Protein AF-A0A4Q2UQR3-F1 (afdb_monomer)

Organism: NCBI:txid2502893

Solvent-accessible surface area (backbone atoms only — not comparable to full-atom values): 7320 Å² total; per-residue (Å²): 112,70,65,58,53,52,55,49,50,50,50,51,54,50,52,51,50,53,49,52,52,50,34,58,60,77,43,43,48,45,42,71,42,76,84,7,42,43,41,50,35,50,50,100,70,78,98,62,95,67,58,76,66,59,92,67,98,63,54,74,51,54,47,43,50,42,23,48,63,59,36,37,89,82,51,85,37,60,71,59,54,52,50,54,49,52,50,51,49,47,74,75,65,62,72,97,65,94,68,83,85,78,76,79,80,65,78,83,78,70,76,87,43,70,56,75,66,56,132

Mean predicted aligned error: 11.02 Å

Secondary structure (DSSP, 8-state):
-HHHHHHHHHHHHHHHHHHHHHHHHHSEEEEE-TTSEEEEEE-S--SS---SS---S--HHHHHHHHHHHHTTTS--HHHHHHHHHHHHHHHH--S-------PPPP--S--EE-SPP-

Sequence (119 aa):
MLEHYRFGLARLLLGLYLAVLTNGVVFRHAHRLADGTIICHAHPYKSSPGTQFPTHAHSRDELIWLDAFANALYTDAAPVAWLALLLTVFFLTGPSVPRPIARPESVHVAFRHRGPPCV

pLDDT: mean 74.81, std 11.01, range [49.88, 95.19]

Structure (mmCIF, N/CA/C/O backbone):
data_AF-A0A4Q2UQR3-F1
#
_entry.id   AF-A0A4Q2UQR3-F1
#
loop_
_atom_site.group_PDB
_atom_site.id
_atom_site.type_symbol
_atom_site.label_atom_id
_atom_site.label_alt_id
_atom_site.label_comp_id
_atom_site.label_asym_id
_atom_site.label_entity_id
_atom_site.label_seq_id
_atom_site.pdbx_PDB_ins_code
_atom_site.Cartn_x
_atom_site.Cartn_y
_atom_site.Cartn_z
_atom_site.occupancy
_atom_site.B_iso_or_equiv
_atom_site.auth_seq_id
_atom_site.auth_comp_id
_atom_site.auth_asym_id
_atom_site.auth_atom_id
_atom_site.pdbx_PDB_model_num
ATOM 1 N N . MET A 1 1 ? 26.467 2.405 -23.640 1.00 68.31 1 MET A N 1
ATOM 2 C CA . MET A 1 1 ? 26.539 2.878 -22.237 1.00 68.31 1 MET A CA 1
ATOM 3 C C . MET A 1 1 ? 25.154 3.225 -21.677 1.00 68.31 1 MET A C 1
ATOM 5 O O . MET A 1 1 ? 24.739 2.593 -20.718 1.00 68.31 1 MET A O 1
ATOM 9 N N . LEU A 1 2 ? 24.394 4.136 -22.304 1.00 78.06 2 LEU A N 1
ATOM 10 C CA . LEU A 1 2 ? 23.052 4.542 -21.845 1.00 78.06 2 LEU A CA 1
ATOM 11 C C . LEU A 1 2 ? 22.046 3.380 -21.706 1.00 78.06 2 LEU A C 1
ATOM 13 O O . LEU A 1 2 ? 21.321 3.310 -20.720 1.00 78.06 2 LEU A O 1
ATOM 17 N N . GLU A 1 3 ? 22.026 2.430 -22.644 1.00 79.38 3 GLU A N 1
ATOM 18 C CA . GLU A 1 3 ? 21.131 1.265 -22.549 1.00 79.38 3 GLU A CA 1
ATOM 19 C C . GLU A 1 3 ? 21.424 0.367 -21.347 1.00 79.38 3 GLU A C 1
ATOM 21 O O . GLU A 1 3 ? 20.501 -0.138 -20.716 1.00 79.38 3 GLU A O 1
ATOM 26 N N . HIS A 1 4 ? 22.695 0.200 -20.977 1.00 84.12 4 HIS A N 1
ATOM 27 C CA . HIS A 1 4 ? 23.067 -0.626 -19.828 1.00 84.12 4 HIS A CA 1
ATOM 28 C C . HIS A 1 4 ? 22.571 -0.001 -18.520 1.00 84.12 4 HIS A C 1
ATOM 30 O O . HIS A 1 4 ? 22.065 -0.718 -17.660 1.00 84.12 4 HIS A O 1
ATOM 36 N N . TYR A 1 5 ? 22.619 1.332 -18.404 1.00 89.62 5 TYR A N 1
ATOM 37 C CA . TYR A 1 5 ? 22.018 2.051 -17.279 1.00 89.62 5 TYR A CA 1
ATOM 38 C C . TYR A 1 5 ? 20.495 1.915 -17.252 1.00 89.62 5 TYR A C 1
ATOM 40 O O . TYR A 1 5 ? 19.928 1.675 -16.190 1.00 89.62 5 TYR A O 1
ATOM 48 N N . ARG A 1 6 ? 19.829 2.000 -18.411 1.00 89.44 6 ARG A N 1
ATOM 49 C CA . ARG A 1 6 ? 18.371 1.819 -18.509 1.00 89.44 6 ARG A CA 1
ATOM 50 C C . ARG A 1 6 ? 17.946 0.421 -18.068 1.00 89.44 6 ARG A C 1
ATOM 52 O O . ARG A 1 6 ? 17.041 0.296 -17.250 1.00 89.44 6 ARG A O 1
ATOM 59 N N . PHE A 1 7 ? 18.616 -0.623 -18.556 1.00 94.25 7 PHE A N 1
ATOM 60 C CA . PHE A 1 7 ? 18.327 -1.999 -18.147 1.00 94.25 7 PHE A CA 1
ATOM 61 C C . PHE A 1 7 ? 18.706 -2.270 -16.688 1.00 94.25 7 PHE A C 1
ATOM 63 O O . PHE A 1 7 ? 17.993 -3.000 -16.004 1.00 94.25 7 PHE A O 1
ATOM 70 N N . GLY A 1 8 ? 19.792 -1.674 -16.191 1.00 93.94 8 GLY A N 1
ATOM 71 C CA . GLY A 1 8 ? 20.166 -1.742 -14.778 1.00 93.94 8 GLY A CA 1
ATOM 72 C C . GLY A 1 8 ? 19.092 -1.137 -13.875 1.00 93.94 8 GLY A C 1
ATOM 73 O O . GLY A 1 8 ? 18.619 -1.801 -12.955 1.00 93.94 8 GLY A O 1
ATOM 74 N N . LEU A 1 9 ? 18.641 0.079 -14.196 1.00 91.94 9 LEU A N 1
ATOM 75 C CA . LEU A 1 9 ? 17.566 0.756 -13.475 1.00 91.94 9 LEU A CA 1
ATOM 76 C C . LEU A 1 9 ? 16.257 -0.036 -13.545 1.00 91.94 9 LEU A C 1
ATOM 78 O O . LEU A 1 9 ? 15.614 -0.234 -12.521 1.00 91.94 9 LEU A O 1
ATOM 82 N N . ALA A 1 10 ? 15.888 -0.543 -14.724 1.00 92.31 10 ALA A N 1
ATOM 83 C CA . ALA A 1 10 ? 14.680 -1.346 -14.891 1.00 92.31 10 ALA A CA 1
ATOM 84 C C . ALA A 1 10 ? 14.699 -2.608 -14.014 1.00 92.31 10 ALA A C 1
ATOM 86 O O . ALA A 1 10 ? 13.708 -2.913 -13.358 1.00 92.31 10 ALA A O 1
ATOM 87 N N . ARG A 1 11 ? 15.833 -3.318 -13.947 1.00 95.19 11 ARG A N 1
ATOM 88 C CA . ARG A 1 11 ? 15.992 -4.500 -13.081 1.00 95.19 11 ARG A CA 1
ATOM 89 C C . ARG A 1 11 ? 15.930 -4.142 -11.601 1.00 95.19 11 ARG A C 1
ATOM 91 O O . ARG A 1 11 ? 15.297 -4.867 -10.842 1.00 95.19 11 ARG A O 1
ATOM 98 N N . LEU A 1 12 ? 16.554 -3.034 -11.200 1.00 94.56 12 LEU A N 1
ATOM 99 C CA . LEU A 1 12 ? 16.499 -2.546 -9.822 1.00 94.56 12 LEU A CA 1
ATOM 100 C C . LEU A 1 12 ? 15.062 -2.212 -9.419 1.00 94.56 12 LEU A C 1
ATOM 102 O O . LEU A 1 12 ? 14.597 -2.678 -8.383 1.00 94.56 12 LEU A O 1
ATOM 106 N N . LEU A 1 13 ? 14.346 -1.452 -10.251 1.00 91.19 13 LEU A N 1
ATOM 107 C CA . LEU A 1 13 ? 12.953 -1.083 -10.001 1.00 91.19 13 LEU A CA 1
ATOM 108 C C . LEU A 1 13 ? 12.038 -2.309 -9.982 1.00 91.19 13 LEU A C 1
ATOM 110 O O . LEU A 1 13 ? 11.169 -2.398 -9.121 1.00 91.19 13 LEU A O 1
ATOM 114 N N . LEU A 1 14 ? 12.265 -3.279 -10.872 1.00 91.50 14 LEU A N 1
ATOM 115 C CA . LEU A 1 14 ? 11.538 -4.546 -10.861 1.00 91.50 14 LEU A CA 1
ATOM 116 C C . LEU A 1 14 ? 11.797 -5.331 -9.568 1.00 91.50 14 LEU A C 1
ATOM 118 O O . LEU A 1 14 ? 10.852 -5.799 -8.941 1.00 91.50 14 LEU A O 1
ATOM 122 N N . GLY A 1 15 ? 13.057 -5.449 -9.144 1.00 93.06 15 GLY A N 1
ATOM 123 C CA . GLY A 1 15 ? 13.415 -6.113 -7.890 1.00 93.06 15 GLY A CA 1
ATOM 124 C C . GLY A 1 15 ? 12.778 -5.437 -6.675 1.00 93.06 15 GLY A C 1
ATOM 125 O O . GLY A 1 15 ? 12.189 -6.113 -5.834 1.00 93.06 15 GLY A O 1
ATOM 126 N N . LEU A 1 16 ? 12.819 -4.102 -6.623 1.00 88.62 16 LEU A N 1
ATOM 127 C CA . LEU A 1 16 ? 12.163 -3.313 -5.582 1.00 88.62 16 LEU A CA 1
ATOM 128 C C . LEU A 1 16 ? 10.645 -3.534 -5.581 1.00 88.62 16 LEU A C 1
ATOM 130 O O . LEU A 1 16 ? 10.061 -3.761 -4.526 1.00 88.62 16 LEU A O 1
ATOM 134 N N . TYR A 1 17 ? 10.012 -3.519 -6.755 1.00 85.50 17 TYR A N 1
ATOM 135 C CA . TYR A 1 17 ? 8.578 -3.754 -6.894 1.00 85.50 17 TYR A CA 1
ATOM 136 C C . TYR A 1 17 ? 8.173 -5.141 -6.380 1.00 85.50 17 TYR A C 1
ATOM 138 O O . TYR A 1 17 ? 7.253 -5.259 -5.573 1.00 85.50 17 TYR A O 1
ATOM 146 N N . LEU A 1 18 ? 8.903 -6.188 -6.775 1.00 89.56 18 LEU A N 1
ATOM 147 C CA . LEU A 1 18 ? 8.660 -7.554 -6.306 1.00 89.56 18 LEU A CA 1
ATOM 148 C C . LEU A 1 18 ? 8.877 -7.696 -4.794 1.00 89.56 18 LEU A C 1
ATOM 150 O O . LEU A 1 18 ? 8.102 -8.385 -4.130 1.00 89.56 18 LEU A O 1
ATOM 154 N N . ALA A 1 19 ? 9.886 -7.028 -4.230 1.00 87.19 19 ALA A N 1
ATOM 155 C CA . ALA A 1 19 ? 10.121 -7.018 -2.788 1.00 87.19 19 ALA A CA 1
ATOM 156 C C . ALA A 1 19 ? 8.964 -6.346 -2.027 1.00 87.19 19 ALA A C 1
ATOM 158 O O . ALA A 1 19 ? 8.472 -6.901 -1.044 1.00 87.19 19 ALA A O 1
ATOM 159 N N . VAL A 1 20 ? 8.479 -5.198 -2.511 1.00 84.19 20 VAL A N 1
ATOM 160 C CA . VAL A 1 20 ? 7.326 -4.489 -1.928 1.00 84.19 20 VAL A CA 1
ATOM 161 C C . VAL A 1 20 ? 6.054 -5.335 -2.016 1.00 84.19 20 VAL A C 1
ATOM 163 O O . VAL A 1 20 ? 5.331 -5.445 -1.025 1.00 84.19 20 VAL A O 1
ATOM 166 N N . LEU A 1 21 ? 5.803 -5.988 -3.156 1.00 85.31 21 LEU A N 1
ATOM 167 C CA . LEU A 1 21 ? 4.673 -6.907 -3.313 1.00 85.31 21 LEU A CA 1
ATOM 168 C C . LEU A 1 21 ? 4.759 -8.086 -2.344 1.00 85.31 21 LEU A C 1
ATOM 170 O O . LEU A 1 21 ? 3.793 -8.381 -1.646 1.00 85.31 21 LEU A O 1
ATOM 174 N N . THR A 1 22 ? 5.924 -8.733 -2.267 1.00 87.25 22 THR A N 1
ATOM 175 C CA . THR A 1 22 ? 6.149 -9.874 -1.372 1.00 87.25 22 THR A CA 1
ATOM 176 C C . THR A 1 22 ? 5.923 -9.464 0.079 1.00 87.25 22 THR A C 1
ATOM 178 O O . THR A 1 22 ? 5.230 -10.161 0.816 1.00 87.25 22 THR A O 1
ATOM 181 N N . ASN A 1 23 ? 6.423 -8.293 0.479 1.00 84.81 23 ASN A N 1
ATOM 182 C CA . ASN A 1 23 ? 6.183 -7.726 1.800 1.00 84.81 23 ASN A CA 1
ATOM 183 C C . ASN A 1 23 ? 4.686 -7.512 2.080 1.00 84.81 23 ASN A C 1
ATOM 185 O O . ASN A 1 23 ? 4.185 -7.911 3.131 1.00 84.81 23 ASN A O 1
ATOM 189 N N . GLY A 1 24 ? 3.963 -6.945 1.109 1.00 81.56 24 GLY A N 1
ATOM 190 C CA . GLY A 1 24 ? 2.519 -6.716 1.175 1.00 81.56 24 GLY A CA 1
ATOM 191 C C . GLY A 1 24 ? 1.663 -7.987 1.207 1.00 81.56 24 GLY A C 1
ATOM 192 O O . GLY A 1 24 ? 0.468 -7.891 1.469 1.00 81.56 24 GLY A O 1
ATOM 193 N N . VAL A 1 25 ? 2.243 -9.1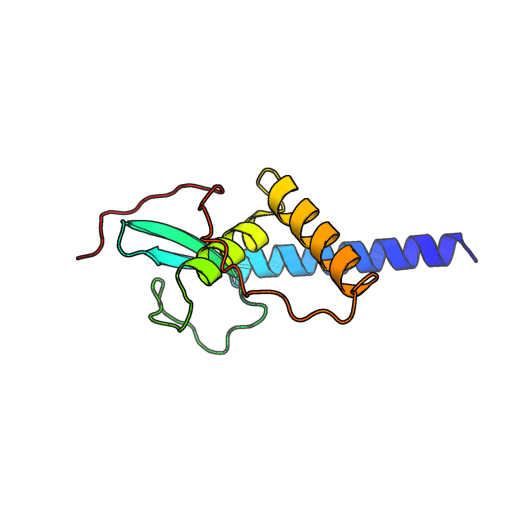65 0.967 1.00 84.38 25 VAL A N 1
ATOM 194 C CA . VAL A 1 25 ? 1.560 -10.461 1.097 1.00 84.38 25 VAL A CA 1
ATOM 195 C C . VAL A 1 25 ? 2.011 -11.188 2.362 1.00 84.38 25 VAL A C 1
ATOM 197 O O . VAL A 1 25 ? 1.178 -11.596 3.163 1.00 84.38 25 VAL A O 1
ATOM 200 N N . VAL A 1 26 ? 3.322 -11.333 2.563 1.00 85.12 26 VAL A N 1
ATOM 201 C CA . VAL A 1 26 ? 3.902 -12.188 3.611 1.00 85.12 26 VAL A CA 1
ATOM 202 C C . VAL A 1 26 ? 3.826 -11.546 4.996 1.00 85.12 26 VAL A C 1
ATOM 204 O O . VAL A 1 26 ? 3.584 -12.238 5.981 1.00 85.12 26 VAL A O 1
ATOM 207 N N . PHE A 1 27 ? 4.015 -10.228 5.089 1.00 82.62 27 PHE A N 1
ATOM 208 C CA . PHE A 1 27 ? 4.079 -9.510 6.370 1.00 82.62 27 PHE A CA 1
ATOM 209 C C . PHE A 1 27 ? 2.850 -8.635 6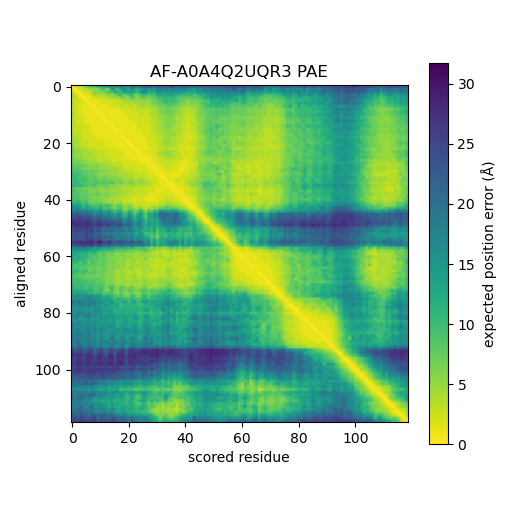.633 1.00 82.62 27 PHE A C 1
ATOM 211 O O . PHE A 1 27 ? 2.828 -7.838 7.580 1.00 82.62 27 PHE A O 1
ATOM 218 N N . ARG A 1 28 ? 1.815 -8.778 5.801 1.00 83.88 28 ARG A N 1
ATOM 219 C CA . ARG A 1 28 ? 0.566 -8.038 5.941 1.00 83.88 28 ARG A CA 1
ATOM 220 C C . ARG A 1 28 ? -0.261 -8.577 7.099 1.00 83.88 28 ARG A C 1
ATOM 222 O O . ARG A 1 28 ? -0.410 -9.780 7.278 1.00 83.88 28 ARG A O 1
ATOM 229 N N . HIS A 1 29 ? -0.807 -7.666 7.885 1.00 85.12 29 HIS A N 1
ATOM 230 C CA . HIS A 1 29 ? -1.701 -7.962 8.995 1.00 85.12 29 HIS A CA 1
ATOM 231 C C . HIS A 1 29 ? -2.714 -6.827 9.152 1.00 85.12 29 HIS A C 1
ATOM 233 O O . HIS A 1 29 ? -2.648 -5.828 8.433 1.00 85.12 29 HIS A O 1
ATOM 239 N N . ALA A 1 30 ? -3.673 -7.014 10.057 1.00 84.31 30 ALA A N 1
ATOM 240 C CA . ALA A 1 30 ? -4.771 -6.088 10.269 1.00 84.31 30 ALA A CA 1
ATOM 241 C C . ALA A 1 30 ? -4.768 -5.513 11.691 1.00 84.31 30 ALA A C 1
ATOM 243 O O . ALA A 1 30 ? -4.354 -6.164 12.646 1.00 84.31 30 ALA A O 1
ATOM 244 N N . HIS A 1 31 ? -5.295 -4.304 11.824 1.00 81.69 31 HIS A N 1
ATOM 245 C CA . HIS A 1 31 ? -5.690 -3.680 13.075 1.00 81.69 31 HIS A CA 1
ATOM 246 C C . HIS A 1 31 ? -7.173 -3.340 13.007 1.00 81.69 31 HIS A C 1
ATOM 248 O O . HIS A 1 31 ? -7.696 -2.977 11.954 1.00 81.69 31 HIS A O 1
ATOM 254 N N . ARG A 1 32 ? -7.856 -3.442 14.146 1.00 82.25 32 ARG A N 1
ATOM 255 C CA . ARG A 1 32 ? -9.240 -2.995 14.300 1.00 82.25 32 ARG A CA 1
ATOM 256 C C . ARG A 1 32 ? -9.258 -1.793 15.231 1.00 82.25 32 ARG A C 1
ATOM 258 O O . ARG A 1 32 ? -8.803 -1.893 16.366 1.00 82.25 32 ARG A O 1
ATOM 265 N N . LEU A 1 33 ? -9.744 -0.665 14.725 1.00 79.50 33 LEU A N 1
ATOM 266 C CA . LEU A 1 33 ? -9.899 0.568 15.490 1.00 79.50 33 LEU A CA 1
ATOM 267 C C . LEU A 1 33 ? -11.124 0.506 16.414 1.00 79.50 33 LEU A C 1
ATOM 269 O O . LEU A 1 33 ? -12.018 -0.317 16.213 1.00 79.50 33 LEU A O 1
ATOM 273 N N . ALA A 1 34 ? -11.189 1.446 17.368 1.00 81.12 34 ALA A N 1
ATOM 274 C CA . ALA A 1 34 ? -12.299 1.621 18.316 1.00 81.12 34 ALA A CA 1
ATOM 275 C C . ALA A 1 34 ? -13.685 1.665 17.640 1.00 81.12 34 ALA A C 1
ATOM 277 O O . ALA A 1 34 ? -14.671 1.140 18.146 1.00 81.12 34 ALA A O 1
ATOM 278 N N . ASP A 1 35 ? -13.752 2.266 16.452 1.00 82.44 35 ASP A N 1
ATOM 279 C CA . ASP A 1 35 ? -14.978 2.424 15.667 1.00 82.44 35 ASP A CA 1
ATOM 280 C C . ASP A 1 35 ? -15.312 1.206 14.778 1.00 82.44 35 ASP A C 1
ATOM 282 O O . ASP A 1 35 ? -16.249 1.266 13.978 1.00 82.44 35 ASP A O 1
ATOM 286 N N . GLY A 1 36 ? -14.558 0.107 14.898 1.00 80.44 36 GLY A N 1
ATOM 287 C CA . GLY A 1 36 ? -14.715 -1.114 14.104 1.00 80.44 36 GLY A CA 1
ATOM 288 C C . GLY A 1 36 ? -14.063 -1.069 12.718 1.00 80.44 36 GLY A C 1
ATOM 289 O O . GLY A 1 36 ? -14.131 -2.063 11.992 1.00 80.44 36 GLY A O 1
ATOM 290 N N . THR A 1 37 ? -13.427 0.044 12.338 1.00 83.12 37 THR A N 1
ATOM 291 C CA . THR A 1 37 ? -12.677 0.154 11.075 1.00 83.12 37 THR A CA 1
ATOM 292 C C . THR A 1 37 ? -11.503 -0.819 11.076 1.00 83.12 37 THR A C 1
ATOM 294 O O . THR A 1 37 ? -10.749 -0.885 12.049 1.00 83.12 37 THR A O 1
ATOM 297 N N . ILE A 1 38 ? -11.354 -1.578 9.991 1.00 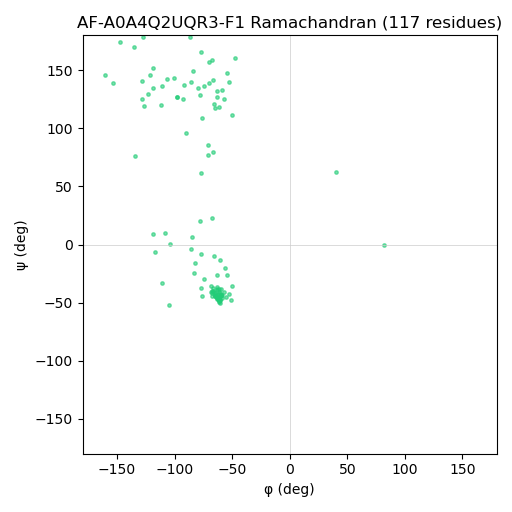84.56 38 ILE A N 1
ATOM 298 C CA . ILE A 1 38 ? -10.236 -2.497 9.783 1.00 84.56 38 ILE A CA 1
ATOM 299 C C . ILE A 1 38 ? -9.204 -1.803 8.900 1.00 84.56 38 ILE A C 1
ATOM 301 O O . ILE A 1 38 ? -9.531 -1.322 7.822 1.00 84.56 38 ILE A O 1
ATOM 305 N N . ILE A 1 39 ? -7.964 -1.780 9.368 1.00 84.31 39 ILE A N 1
ATOM 306 C CA . ILE A 1 39 ? -6.808 -1.187 8.697 1.00 84.31 39 ILE A CA 1
ATOM 307 C C . ILE A 1 39 ? -5.802 -2.302 8.454 1.00 84.31 39 ILE A C 1
ATOM 309 O O . ILE A 1 39 ? -5.552 -3.086 9.366 1.00 84.31 39 ILE A O 1
ATOM 313 N N . CYS A 1 40 ? -5.214 -2.383 7.261 1.00 84.69 40 CYS A N 1
ATOM 314 C CA . CYS A 1 40 ? -4.284 -3.453 6.923 1.00 84.69 40 CYS A CA 1
ATOM 315 C C . CYS A 1 40 ? -2.953 -2.902 6.413 1.00 84.69 40 CYS A C 1
ATOM 317 O O . CYS A 1 40 ? -2.895 -2.314 5.335 1.00 84.69 40 CYS A O 1
ATOM 319 N N . HIS A 1 41 ? -1.858 -3.207 7.105 1.00 85.31 41 HIS A N 1
ATOM 320 C CA . HIS A 1 41 ? -0.514 -2.788 6.704 1.00 85.31 41 HIS A CA 1
ATOM 321 C C . HIS A 1 41 ? 0.512 -3.920 6.818 1.00 85.31 41 HIS A C 1
ATOM 323 O O . HIS A 1 41 ? 0.228 -4.996 7.347 1.00 85.31 41 HIS A O 1
ATOM 329 N N . ALA A 1 42 ? 1.712 -3.696 6.279 1.00 84.19 42 ALA A N 1
ATOM 330 C CA . ALA A 1 42 ? 2.820 -4.650 6.305 1.00 84.19 42 ALA A CA 1
ATOM 331 C C . ALA A 1 42 ? 4.103 -3.994 6.831 1.00 84.19 42 ALA A C 1
ATOM 333 O O . ALA A 1 42 ? 4.401 -2.852 6.482 1.00 84.19 42 ALA A O 1
ATOM 334 N N . HIS A 1 43 ? 4.880 -4.724 7.635 1.00 79.12 43 HIS A N 1
ATOM 335 C CA . HIS A 1 43 ? 6.197 -4.280 8.107 1.00 79.12 43 HIS A CA 1
ATOM 336 C C . HIS A 1 43 ? 7.317 -4.940 7.292 1.00 79.12 43 HIS A C 1
ATOM 338 O O . HIS A 1 43 ? 7.199 -6.132 7.032 1.00 79.12 43 HIS A O 1
ATOM 344 N N . PRO A 1 44 ? 8.433 -4.238 7.001 1.00 71.31 44 PRO A N 1
ATOM 345 C CA . PRO A 1 44 ? 9.574 -4.790 6.254 1.00 71.31 44 PRO A CA 1
ATOM 346 C C . PRO A 1 44 ? 10.198 -6.065 6.850 1.00 71.31 44 PRO A C 1
ATOM 348 O O . PRO A 1 44 ? 10.922 -6.778 6.161 1.00 71.31 44 PRO A O 1
ATOM 351 N N . TYR A 1 45 ? 9.967 -6.328 8.140 1.00 68.19 45 TYR A N 1
ATOM 352 C CA . TYR A 1 45 ? 10.453 -7.491 8.877 1.00 68.19 45 TYR A CA 1
ATOM 353 C C . TYR A 1 45 ? 9.609 -7.681 10.148 1.00 68.19 45 TYR A C 1
ATOM 355 O O . TYR A 1 45 ? 9.202 -6.693 10.763 1.00 68.19 45 TYR A O 1
ATOM 363 N N . LYS A 1 46 ? 9.370 -8.925 10.587 1.00 62.78 46 LYS A N 1
ATOM 364 C CA . LYS A 1 46 ? 8.744 -9.213 11.891 1.00 62.78 46 LYS A CA 1
ATOM 365 C C . LYS A 1 46 ? 9.599 -10.218 12.668 1.00 62.78 46 LYS A C 1
ATOM 367 O O . LYS A 1 46 ? 9.879 -11.301 12.171 1.00 62.78 46 LYS A O 1
ATOM 372 N N . SER A 1 47 ? 9.982 -9.871 13.898 1.00 53.75 47 SER A N 1
ATOM 373 C CA . SER A 1 47 ? 10.705 -10.750 14.833 1.00 53.75 47 SER A CA 1
ATOM 374 C C . SER A 1 47 ? 9.786 -11.650 15.671 1.00 53.75 47 SER A C 1
ATOM 376 O O . SER A 1 47 ? 10.279 -12.474 16.435 1.00 53.75 47 SER A O 1
ATOM 378 N N . SER A 1 48 ? 8.460 -11.518 15.557 1.00 51.53 48 SER A N 1
ATOM 379 C CA . SER A 1 48 ? 7.520 -12.336 16.328 1.00 51.53 48 SER A CA 1
ATOM 380 C C . SER A 1 48 ? 6.173 -12.497 15.614 1.00 51.53 48 SER A C 1
ATOM 382 O O . SER A 1 48 ? 5.662 -11.516 15.055 1.00 51.53 48 SER A O 1
ATOM 384 N N . PRO A 1 49 ? 5.561 -13.696 15.637 1.00 49.88 49 PRO A N 1
ATOM 385 C CA . PRO A 1 49 ? 4.203 -13.920 15.159 1.00 49.88 49 PRO A CA 1
ATOM 386 C C . PRO A 1 49 ? 3.210 -13.262 16.130 1.00 49.88 49 PRO A C 1
ATOM 388 O O . PRO A 1 49 ? 2.599 -13.903 16.977 1.00 49.88 49 PRO A O 1
ATOM 391 N N . GLY A 1 50 ? 3.082 -11.938 16.047 1.00 57.12 50 GLY A N 1
ATOM 392 C CA . GLY A 1 50 ? 2.055 -11.201 16.779 1.00 57.12 50 GLY A CA 1
ATOM 393 C C . GLY A 1 50 ? 0.665 -11.568 16.262 1.00 57.12 50 GLY A C 1
ATOM 394 O O . GLY A 1 50 ? 0.493 -11.743 15.053 1.00 57.12 50 GLY A O 1
ATOM 395 N N . THR A 1 51 ? -0.287 -11.670 17.190 1.00 61.06 51 THR A N 1
ATOM 396 C CA . THR A 1 51 ? -1.708 -11.981 16.976 1.00 61.06 51 THR A CA 1
ATOM 397 C C . THR A 1 51 ? -2.333 -11.142 15.852 1.00 61.06 51 THR A C 1
ATOM 399 O O . THR A 1 51 ? -1.834 -10.075 15.505 1.00 61.06 51 THR A O 1
ATOM 402 N N . GLN A 1 52 ? -3.468 -11.589 15.300 1.00 57.50 52 GLN A N 1
ATOM 403 C CA . GLN A 1 52 ? -4.204 -10.858 14.253 1.00 57.50 52 GLN A CA 1
ATOM 404 C C . GLN A 1 52 ? -4.684 -9.460 14.699 1.00 57.50 52 GLN A C 1
ATOM 406 O O . GLN A 1 52 ? -5.062 -8.659 13.856 1.00 57.50 52 GLN A O 1
ATOM 411 N N . PHE A 1 53 ? -4.639 -9.159 16.002 1.00 61.56 53 PHE A N 1
ATOM 412 C CA . PHE A 1 53 ? -4.938 -7.846 16.575 1.00 61.56 53 PHE A CA 1
ATOM 413 C C . PHE A 1 53 ? -3.862 -7.477 17.606 1.00 61.56 53 PHE A C 1
ATOM 415 O O . PHE A 1 53 ? -4.087 -7.605 18.813 1.00 61.56 53 PHE A O 1
ATOM 422 N N . PRO A 1 54 ? -2.663 -7.075 17.159 1.00 63.00 54 PRO A N 1
ATOM 423 C CA . PRO A 1 54 ? -1.601 -6.701 18.074 1.00 63.00 54 PRO A CA 1
ATOM 424 C C . PRO A 1 54 ? -1.937 -5.377 18.771 1.00 63.00 54 PRO A C 1
ATOM 426 O O . PRO A 1 54 ? -2.357 -4.420 18.123 1.00 63.00 54 PRO A O 1
ATOM 429 N N . THR A 1 55 ? -1.662 -5.273 20.071 1.00 62.12 55 THR A N 1
ATOM 430 C CA . THR A 1 55 ? -1.756 -4.021 20.853 1.00 62.12 55 THR A CA 1
ATOM 431 C C . THR A 1 55 ? -0.565 -3.073 20.626 1.00 62.12 55 THR A C 1
ATOM 433 O O . THR A 1 55 ? -0.271 -2.225 21.465 1.00 62.12 55 THR A O 1
ATOM 436 N N . HIS A 1 56 ? 0.174 -3.228 19.522 1.00 61.78 56 HIS A N 1
ATOM 437 C CA . HIS A 1 56 ? 1.402 -2.471 19.269 1.00 61.78 56 HIS A CA 1
ATOM 438 C C . HIS A 1 56 ? 1.152 -0.977 18.980 1.00 61.78 56 HIS A C 1
ATOM 440 O O . HIS A 1 56 ? 0.069 -0.561 18.571 1.00 61.78 56 HIS A O 1
ATOM 446 N N . ALA A 1 57 ? 2.204 -0.193 19.229 1.00 65.44 57 ALA A N 1
ATOM 447 C CA . ALA A 1 57 ? 2.244 1.244 19.484 1.00 65.44 57 ALA A CA 1
ATOM 448 C C . ALA A 1 57 ? 2.097 2.147 18.244 1.00 65.44 57 ALA A C 1
ATOM 450 O O . ALA A 1 57 ? 2.999 2.927 17.949 1.00 65.44 57 ALA A O 1
ATOM 451 N N . HIS A 1 58 ? 0.967 2.070 17.542 1.00 71.75 58 HIS A N 1
ATOM 452 C CA . HIS A 1 58 ? 0.657 3.023 16.476 1.00 71.75 58 HIS A CA 1
ATOM 453 C C . HIS A 1 58 ? -0.493 3.942 16.866 1.00 71.75 58 HIS A C 1
ATOM 455 O O . HIS A 1 58 ? -1.516 3.509 17.403 1.00 71.75 58 HIS A O 1
ATOM 461 N N . SER A 1 59 ? -0.329 5.231 16.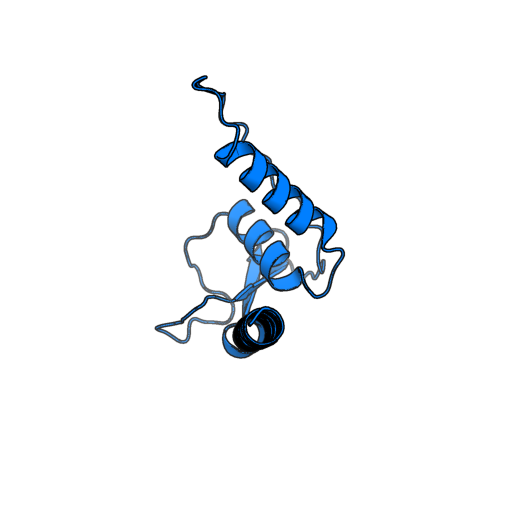577 1.00 81.06 59 SER A N 1
ATOM 462 C CA . SER A 1 59 ? -1.450 6.169 16.657 1.00 81.06 59 SER A CA 1
ATOM 463 C C . SER A 1 59 ? -2.482 5.857 15.564 1.00 81.06 59 SER A C 1
ATOM 465 O O . SER A 1 59 ? -2.156 5.251 14.542 1.00 81.06 59 SER A O 1
ATOM 467 N N . ARG A 1 60 ? -3.736 6.298 15.745 1.00 79.88 60 ARG A N 1
ATOM 468 C CA . ARG A 1 60 ? -4.780 6.165 14.710 1.00 79.88 60 ARG A CA 1
ATOM 469 C C . ARG A 1 60 ? -4.310 6.740 13.372 1.00 79.88 60 ARG A C 1
ATOM 471 O O . ARG A 1 60 ? -4.525 6.111 12.341 1.00 79.88 60 ARG A O 1
ATOM 478 N N . ASP A 1 61 ? -3.655 7.899 13.405 1.00 80.56 61 ASP A N 1
ATOM 479 C CA . ASP A 1 61 ? -3.194 8.552 12.184 1.00 80.56 61 ASP A CA 1
ATOM 480 C C . ASP A 1 61 ? -2.092 7.772 11.479 1.00 80.56 61 ASP A C 1
ATOM 482 O O . ASP A 1 61 ? -2.100 7.624 10.259 1.00 80.56 61 ASP A O 1
ATOM 486 N N . GLU A 1 62 ? -1.168 7.218 12.254 1.00 78.50 62 GLU A N 1
ATOM 487 C CA . GLU A 1 62 ? -0.105 6.373 11.728 1.00 78.50 62 GLU A CA 1
ATOM 488 C C . GLU A 1 62 ? -0.665 5.115 11.057 1.00 78.50 62 GLU A C 1
ATOM 490 O O . GLU A 1 62 ? -0.253 4.778 9.950 1.00 78.50 62 GLU A O 1
ATOM 495 N N . LEU A 1 63 ? -1.661 4.471 11.671 1.00 82.25 63 LEU A N 1
ATOM 496 C CA . LEU A 1 63 ? -2.342 3.315 11.090 1.00 82.25 63 LEU A CA 1
ATOM 497 C C . LEU A 1 63 ? -3.014 3.651 9.751 1.00 82.25 63 LEU A C 1
ATOM 499 O O . LEU A 1 63 ? -2.889 2.890 8.792 1.00 82.25 63 LEU A O 1
ATOM 503 N N . ILE A 1 64 ? -3.686 4.799 9.652 1.00 81.00 64 ILE A N 1
ATOM 504 C CA . ILE A 1 64 ? -4.355 5.222 8.413 1.00 81.00 64 ILE A CA 1
ATOM 505 C C . ILE A 1 64 ? -3.335 5.510 7.303 1.00 81.00 64 ILE A C 1
ATOM 507 O O . ILE A 1 64 ? -3.553 5.117 6.155 1.00 81.00 64 ILE A O 1
ATOM 511 N N . TRP A 1 65 ? -2.204 6.140 7.628 1.00 79.75 65 TRP A N 1
ATOM 512 C CA . TRP A 1 65 ? -1.126 6.356 6.661 1.00 79.75 65 TRP A CA 1
ATOM 513 C C . TRP A 1 65 ? -0.489 5.047 6.201 1.00 79.75 65 TRP A C 1
ATOM 515 O O . TRP A 1 65 ? -0.284 4.855 5.002 1.00 79.75 65 TRP A O 1
ATOM 525 N N . LEU A 1 66 ? -0.206 4.130 7.127 1.00 80.88 66 LEU A N 1
ATOM 526 C CA . LEU A 1 66 ? 0.367 2.824 6.805 1.00 80.88 66 LEU A CA 1
ATOM 527 C C . LEU A 1 66 ? -0.537 2.014 5.871 1.00 80.88 66 LEU A C 1
ATOM 529 O O . LEU A 1 66 ? -0.038 1.373 4.947 1.00 80.88 66 LEU A O 1
ATOM 533 N N . ASP A 1 67 ? -1.853 2.084 6.058 1.00 82.19 67 ASP A N 1
ATOM 534 C CA . ASP A 1 67 ? -2.818 1.461 5.153 1.00 82.19 67 ASP A CA 1
ATOM 535 C C . ASP A 1 67 ? -2.850 2.133 3.779 1.00 82.19 67 ASP A C 1
ATOM 537 O O . ASP A 1 67 ? -2.822 1.434 2.766 1.00 82.19 67 ASP A O 1
ATOM 541 N N . ALA A 1 68 ? -2.789 3.465 3.705 1.00 79.06 68 ALA A N 1
ATOM 542 C CA . ALA A 1 68 ? -2.678 4.164 2.425 1.00 79.06 68 ALA A CA 1
ATOM 543 C C . ALA A 1 68 ? -1.417 3.740 1.646 1.00 79.06 68 ALA A C 1
ATOM 545 O O . ALA A 1 68 ? -1.498 3.453 0.452 1.00 79.06 68 ALA A O 1
ATOM 546 N N . PHE A 1 69 ? -0.263 3.629 2.314 1.00 78.06 69 PHE A N 1
ATOM 547 C CA . PHE A 1 69 ? 0.980 3.171 1.683 1.00 78.06 69 PHE A CA 1
ATOM 548 C C . PHE A 1 69 ? 0.930 1.696 1.274 1.00 78.06 69 PHE A C 1
ATOM 550 O O . PHE A 1 69 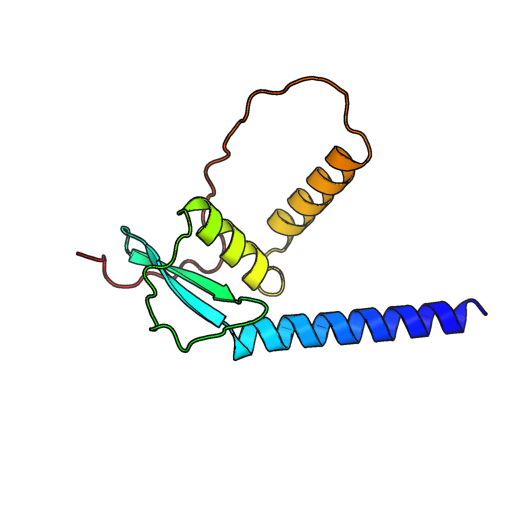? 1.325 1.359 0.158 1.00 78.06 69 PHE A O 1
ATOM 557 N N . ALA A 1 70 ? 0.417 0.817 2.138 1.00 79.25 70 ALA A N 1
ATOM 558 C CA . ALA A 1 70 ? 0.293 -0.612 1.846 1.00 79.25 70 ALA A CA 1
ATOM 559 C C . ALA A 1 70 ? -0.658 -0.891 0.672 1.00 79.25 70 ALA A C 1
ATOM 561 O O . ALA A 1 70 ? -0.518 -1.896 -0.026 1.00 79.25 70 ALA A O 1
ATOM 562 N N . ASN A 1 71 ? -1.611 0.012 0.446 1.00 77.69 71 ASN A N 1
ATOM 563 C CA . ASN A 1 71 ? -2.616 -0.102 -0.595 1.00 77.69 71 ASN A CA 1
ATOM 564 C C . ASN A 1 71 ? -2.372 0.800 -1.808 1.00 77.69 71 ASN A C 1
ATOM 566 O O . ASN A 1 71 ? -3.147 0.729 -2.756 1.00 77.69 71 ASN A O 1
ATOM 570 N N . ALA A 1 72 ? -1.299 1.595 -1.836 1.00 73.81 72 ALA A N 1
ATOM 571 C CA . ALA A 1 72 ? -1.030 2.572 -2.897 1.00 73.81 72 ALA A CA 1
ATOM 572 C C . ALA A 1 72 ? -1.025 1.966 -4.314 1.00 73.81 72 ALA A C 1
ATOM 574 O O . ALA A 1 72 ? -1.310 2.657 -5.285 1.00 73.81 72 ALA A O 1
ATOM 575 N N . LEU A 1 73 ? -0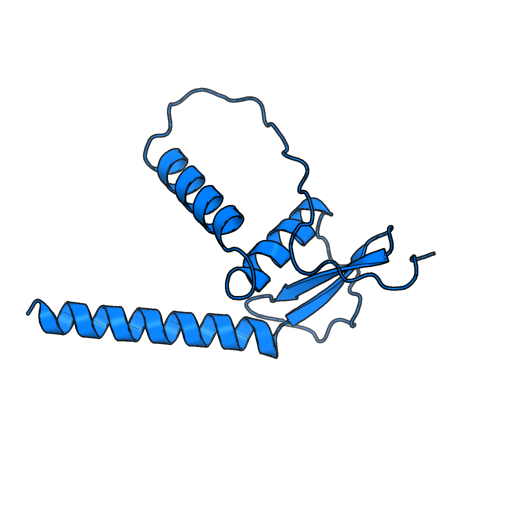.716 0.671 -4.431 1.00 69.69 73 LEU A N 1
ATOM 576 C CA . LEU A 1 73 ? -0.718 -0.073 -5.695 1.00 69.69 73 LEU A CA 1
ATOM 577 C C . LEU A 1 73 ? -2.106 -0.581 -6.124 1.00 69.69 73 LEU A C 1
ATOM 579 O O . LEU A 1 73 ? -2.270 -0.985 -7.271 1.00 69.69 73 LEU A O 1
ATOM 583 N N . TYR A 1 74 ? -3.081 -0.600 -5.215 1.00 68.12 74 TYR A N 1
ATOM 584 C CA . TYR A 1 74 ? -4.396 -1.224 -5.398 1.00 68.12 74 TYR A CA 1
ATOM 585 C C . TYR A 1 74 ? -5.566 -0.225 -5.347 1.00 68.12 74 TYR A C 1
ATOM 587 O O . TYR A 1 74 ? -6.708 -0.615 -5.580 1.00 68.12 74 TYR A O 1
ATOM 595 N N . THR A 1 75 ? -5.309 1.045 -5.023 1.00 69.06 75 THR A N 1
ATOM 596 C CA . THR A 1 75 ? -6.316 2.123 -4.944 1.00 69.06 75 THR A CA 1
ATOM 597 C C . THR A 1 75 ? -5.868 3.315 -5.783 1.00 69.06 75 THR A C 1
ATOM 599 O O . THR A 1 75 ? -4.793 3.281 -6.378 1.00 69.06 75 THR A O 1
ATOM 602 N N . ASP A 1 76 ? -6.682 4.371 -5.837 1.00 67.12 76 ASP A N 1
ATOM 603 C CA . ASP A 1 76 ? -6.212 5.667 -6.310 1.00 67.12 76 ASP A CA 1
ATOM 604 C C . ASP A 1 76 ? -4.916 6.044 -5.571 1.00 67.12 76 ASP A C 1
ATOM 606 O O . ASP A 1 76 ? -4.900 6.259 -4.357 1.00 67.12 76 ASP A O 1
ATOM 610 N N . ALA A 1 77 ? -3.809 6.047 -6.314 1.00 65.75 77 ALA A N 1
ATOM 611 C CA . ALA A 1 77 ? -2.481 6.342 -5.800 1.00 65.75 77 ALA A CA 1
ATOM 612 C C . ALA A 1 77 ? -2.272 7.849 -5.592 1.00 65.75 77 ALA A C 1
ATOM 614 O O . ALA A 1 77 ? -1.257 8.239 -5.011 1.00 65.75 77 ALA A O 1
ATOM 615 N N . ALA A 1 78 ? -3.207 8.697 -6.046 1.00 67.94 78 ALA A N 1
ATOM 616 C CA . ALA A 1 78 ? -3.097 10.147 -5.970 1.00 67.94 78 ALA A CA 1
ATOM 617 C C . ALA A 1 78 ? -2.739 10.654 -4.560 1.00 67.94 78 ALA A C 1
ATOM 619 O O . ALA A 1 78 ? -1.784 11.422 -4.460 1.00 67.94 78 ALA A O 1
ATOM 620 N N . PRO A 1 79 ? -3.376 10.219 -3.453 1.00 64.44 79 PRO A N 1
ATOM 621 C CA . PRO A 1 79 ? -3.052 10.737 -2.121 1.00 64.44 79 PRO A CA 1
ATOM 622 C C . PRO A 1 79 ? -1.597 10.464 -1.709 1.00 64.44 79 PRO A C 1
ATOM 624 O O . PRO A 1 79 ? -0.941 11.323 -1.121 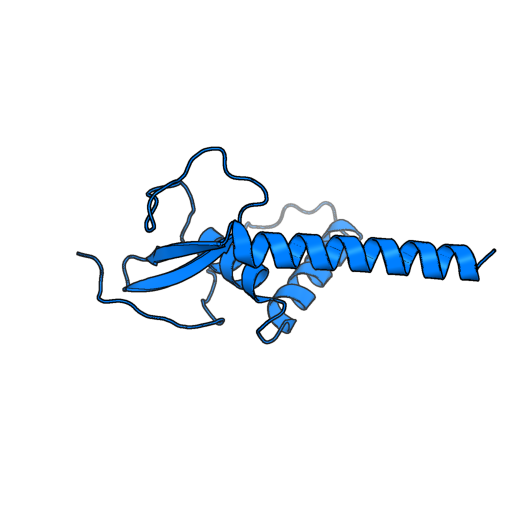1.00 64.44 79 PRO A O 1
ATOM 627 N N . VAL A 1 80 ? -1.072 9.286 -2.061 1.00 67.19 80 VAL A N 1
ATOM 628 C CA . VAL A 1 80 ? 0.301 8.868 -1.743 1.00 67.19 80 VAL A CA 1
ATOM 629 C C . VAL A 1 80 ? 1.307 9.563 -2.659 1.00 67.19 80 VAL A C 1
ATOM 631 O O . VAL A 1 80 ? 2.321 10.078 -2.187 1.00 67.19 80 VAL A O 1
ATOM 634 N N . ALA A 1 81 ? 1.015 9.626 -3.960 1.00 70.75 81 ALA A N 1
ATOM 635 C CA . ALA A 1 81 ? 1.871 10.265 -4.952 1.00 70.75 81 ALA A CA 1
ATOM 636 C C . ALA A 1 81 ? 1.993 11.777 -4.709 1.00 70.75 81 ALA A C 1
ATOM 638 O O . ALA A 1 81 ? 3.102 12.314 -4.723 1.00 70.75 81 ALA A O 1
ATOM 639 N N . TRP A 1 82 ? 0.877 12.457 -4.423 1.00 71.75 82 TRP A N 1
ATOM 640 C CA . TRP A 1 82 ? 0.874 13.888 -4.124 1.00 71.75 82 TRP A CA 1
ATOM 641 C C . TRP A 1 82 ? 1.577 14.194 -2.806 1.00 71.75 82 TRP A C 1
ATOM 643 O O . TRP A 1 82 ? 2.374 15.126 -2.771 1.00 71.75 82 TRP A O 1
ATOM 653 N N . LEU A 1 83 ? 1.367 13.405 -1.744 1.00 72.06 83 LEU A N 1
ATOM 654 C CA . LEU A 1 83 ? 2.097 13.621 -0.493 1.00 72.06 83 LEU A CA 1
ATOM 655 C C . LEU A 1 83 ? 3.607 13.410 -0.676 1.00 72.06 83 LEU A C 1
ATOM 657 O O . LEU A 1 83 ? 4.392 14.247 -0.238 1.00 72.06 83 LEU A O 1
ATOM 661 N N . ALA A 1 84 ? 4.026 12.331 -1.343 1.00 73.38 84 ALA A N 1
ATOM 662 C CA . ALA A 1 84 ? 5.441 12.060 -1.594 1.00 73.38 84 ALA A CA 1
ATOM 663 C C . ALA A 1 84 ? 6.097 13.176 -2.421 1.00 73.38 84 ALA A C 1
ATOM 665 O O . ALA A 1 84 ? 7.203 13.616 -2.100 1.00 73.38 84 ALA A O 1
ATOM 666 N N . LEU A 1 85 ? 5.399 13.682 -3.442 1.00 74.44 85 LEU A N 1
ATOM 667 C CA . LEU A 1 85 ? 5.848 14.824 -4.232 1.00 74.44 85 LEU A CA 1
ATOM 668 C C . LEU A 1 85 ? 5.952 16.092 -3.376 1.00 74.44 85 LEU A C 1
ATOM 670 O O . LEU A 1 85 ? 6.978 16.764 -3.420 1.00 74.44 85 LEU A O 1
ATOM 674 N N . LEU A 1 86 ? 4.933 16.397 -2.568 1.00 78.44 86 LEU A N 1
ATOM 675 C CA . LEU A 1 86 ? 4.928 17.565 -1.684 1.00 78.44 86 LEU A CA 1
ATOM 676 C C . LEU A 1 86 ? 6.058 17.508 -0.654 1.00 78.44 86 LEU A C 1
ATOM 678 O O . LEU A 1 86 ? 6.710 18.522 -0.432 1.00 78.44 86 LEU A O 1
ATOM 682 N N . LEU A 1 87 ? 6.329 16.338 -0.068 1.00 77.69 87 LEU A N 1
ATOM 683 C CA . LEU A 1 87 ? 7.453 16.134 0.848 1.00 77.69 87 LEU A CA 1
ATOM 684 C C . LEU A 1 87 ? 8.790 16.302 0.127 1.00 77.69 87 LEU A C 1
ATOM 686 O O . LEU A 1 87 ? 9.680 16.975 0.633 1.00 77.69 87 LEU A O 1
ATOM 690 N N . THR A 1 88 ? 8.923 15.745 -1.074 1.00 77.06 88 THR A N 1
ATOM 691 C CA . THR A 1 88 ? 10.147 15.861 -1.876 1.00 77.06 88 THR A CA 1
ATOM 692 C C .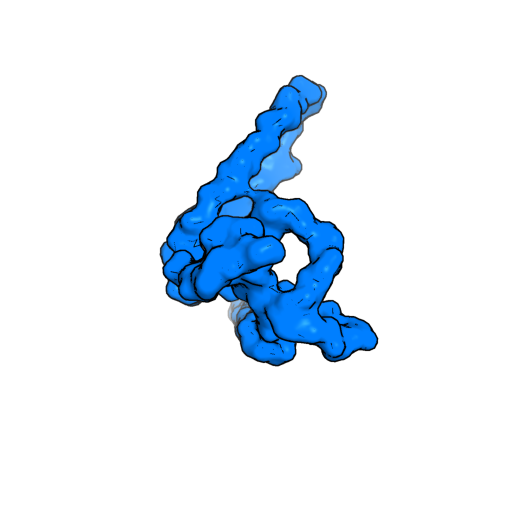 THR A 1 88 ? 10.422 17.321 -2.228 1.00 77.06 88 THR A C 1
ATOM 694 O O . THR A 1 88 ? 11.525 17.805 -2.003 1.00 77.06 88 THR A O 1
ATOM 697 N N . VAL A 1 89 ? 9.409 18.060 -2.689 1.00 78.00 89 VAL A N 1
ATOM 698 C CA . VAL A 1 89 ? 9.513 19.506 -2.921 1.00 78.00 89 VAL A CA 1
ATOM 699 C C . VAL A 1 89 ? 9.847 20.225 -1.614 1.00 78.00 89 VAL A C 1
ATOM 701 O O . VAL A 1 89 ? 10.806 20.982 -1.583 1.00 78.00 89 VAL A O 1
ATOM 704 N N . PHE A 1 90 ? 9.146 19.933 -0.516 1.00 74.69 90 PHE A N 1
ATOM 705 C CA . PHE A 1 90 ? 9.396 20.531 0.799 1.00 74.69 90 PHE A CA 1
ATOM 706 C C . PHE A 1 90 ? 10.848 20.360 1.273 1.00 74.69 90 PHE A C 1
ATOM 708 O O . PHE A 1 90 ? 11.454 21.331 1.724 1.00 74.69 90 PHE A O 1
ATOM 715 N N . PHE A 1 91 ? 11.424 19.162 1.143 1.00 78.88 91 PHE A N 1
ATOM 716 C CA . PHE A 1 91 ? 12.810 18.889 1.535 1.00 78.88 91 PHE A CA 1
ATOM 717 C C . PHE A 1 91 ? 13.837 19.474 0.559 1.00 78.88 91 PHE A C 1
ATOM 719 O O . PHE A 1 91 ? 14.930 19.839 0.983 1.00 78.88 91 PHE A O 1
ATOM 726 N N . LEU A 1 92 ? 13.500 19.593 -0.728 1.00 77.81 92 LEU A N 1
ATOM 727 C CA . LEU A 1 92 ? 14.387 20.162 -1.748 1.00 77.81 92 LEU A CA 1
ATOM 728 C C . LEU A 1 92 ? 14.350 21.697 -1.799 1.00 77.81 92 LEU A C 1
ATOM 730 O O . LEU A 1 92 ? 15.318 22.305 -2.247 1.00 77.81 92 LEU A O 1
ATOM 734 N N . THR A 1 93 ? 13.259 22.332 -1.358 1.00 76.88 93 THR A N 1
ATOM 735 C CA . THR A 1 93 ? 13.049 23.789 -1.462 1.00 76.88 93 THR A CA 1
ATOM 736 C C . THR A 1 93 ? 12.898 24.493 -0.112 1.00 76.88 93 THR A C 1
ATOM 738 O O . THR A 1 93 ? 12.476 25.648 -0.076 1.00 76.88 93 THR A O 1
ATOM 741 N N . GLY A 1 94 ? 13.143 23.805 1.005 1.00 62.97 94 GLY A N 1
ATOM 742 C CA . GLY A 1 94 ? 12.744 24.267 2.337 1.00 62.97 94 GLY A CA 1
ATOM 743 C C . GLY A 1 94 ? 13.289 25.656 2.726 1.00 62.97 94 GLY A C 1
ATOM 744 O O . GLY A 1 94 ? 14.504 25.847 2.722 1.00 62.97 94 GLY A O 1
ATOM 745 N N . PRO A 1 95 ? 12.433 26.623 3.125 1.00 62.59 95 PRO A N 1
ATOM 746 C CA . PRO A 1 95 ? 12.871 27.839 3.805 1.00 62.59 95 PRO A CA 1
ATOM 747 C C . PRO A 1 95 ? 13.036 27.614 5.321 1.00 62.59 95 PRO A C 1
ATOM 749 O O . PRO A 1 95 ? 12.287 26.858 5.937 1.00 62.59 95 PRO A O 1
ATOM 752 N N . SER A 1 96 ? 13.971 28.348 5.933 1.00 59.03 96 SER A N 1
ATOM 753 C CA . SER A 1 96 ? 14.404 28.325 7.347 1.00 59.03 96 SER A CA 1
ATOM 754 C C . SER A 1 96 ? 13.367 28.812 8.380 1.00 59.03 96 SER A C 1
ATOM 756 O O . SER A 1 96 ? 13.733 29.264 9.464 1.00 59.03 96 SER A O 1
ATOM 758 N N . VAL A 1 97 ? 12.070 28.780 8.069 1.00 57.78 97 VAL A N 1
ATOM 759 C CA . VAL A 1 97 ? 11.038 29.398 8.915 1.00 57.78 97 VAL A CA 1
ATOM 760 C C . VAL A 1 97 ? 10.384 28.343 9.815 1.00 57.78 97 VAL A C 1
ATOM 762 O O . VAL A 1 97 ? 9.875 27.349 9.290 1.00 57.78 97 VAL A O 1
ATOM 765 N N . PRO A 1 98 ? 10.330 28.541 11.148 1.00 54.72 98 PRO A N 1
ATOM 766 C CA . PRO A 1 98 ? 9.616 27.636 12.037 1.00 54.72 98 PRO A CA 1
ATOM 767 C C . PRO A 1 98 ? 8.122 27.722 11.725 1.00 54.72 98 PRO A C 1
ATOM 769 O O . PRO A 1 98 ? 7.517 28.793 11.778 1.00 54.72 98 PRO A O 1
ATOM 772 N N . ARG A 1 99 ? 7.532 26.587 11.349 1.00 58.25 99 ARG A N 1
ATOM 773 C CA . ARG A 1 99 ? 6.116 26.501 10.991 1.00 58.25 99 ARG A CA 1
ATOM 774 C C . ARG A 1 99 ? 5.322 25.798 12.087 1.00 58.25 99 ARG A C 1
ATOM 776 O O . ARG A 1 99 ? 5.823 24.833 12.668 1.00 58.25 99 ARG A O 1
ATOM 783 N N . PRO A 1 100 ? 4.088 26.258 12.360 1.00 55.06 100 PRO A N 1
ATOM 784 C CA . PRO A 1 100 ? 3.203 25.585 13.293 1.00 55.06 100 PRO A CA 1
ATOM 785 C C . PRO A 1 100 ? 2.964 24.155 12.809 1.00 55.06 100 PRO A C 1
ATOM 787 O O . PRO A 1 100 ? 2.700 23.918 11.628 1.00 55.06 100 PRO A O 1
ATOM 790 N N . ILE A 1 101 ? 3.083 23.205 13.735 1.00 60.78 101 ILE A N 1
ATOM 791 C CA . ILE A 1 101 ? 2.825 21.789 13.491 1.00 60.78 101 ILE A CA 1
ATOM 792 C C . ILE A 1 101 ? 1.311 21.641 13.320 1.00 60.78 101 ILE A C 1
ATOM 794 O O . ILE A 1 101 ? 0.586 21.376 14.276 1.00 60.78 101 ILE A O 1
ATOM 798 N N . ALA A 1 102 ? 0.814 21.854 12.104 1.00 55.41 102 ALA A N 1
ATOM 799 C CA . ALA A 1 102 ? -0.497 21.355 11.735 1.00 55.41 102 ALA A CA 1
ATOM 800 C C . ALA A 1 102 ? -0.398 19.825 11.765 1.00 55.41 102 ALA A C 1
ATOM 802 O O . ALA A 1 102 ? 0.413 19.247 11.042 1.00 55.41 102 ALA A O 1
ATOM 803 N N . ARG A 1 103 ? -1.171 19.175 12.639 1.00 57.25 103 ARG A N 1
ATOM 804 C CA . ARG A 1 103 ? -1.368 17.724 12.602 1.00 57.25 103 ARG A CA 1
ATOM 805 C C . ARG A 1 103 ? -2.581 17.472 11.714 1.00 57.25 103 ARG A C 1
ATOM 807 O O . ARG A 1 103 ? -3.695 17.643 12.202 1.00 57.25 103 ARG A O 1
ATOM 814 N N . PRO A 1 104 ? -2.407 17.178 10.415 1.00 59.41 104 PRO A N 1
ATOM 815 C CA . PRO A 1 104 ? -3.538 16.771 9.601 1.00 59.41 104 PRO A CA 1
ATOM 816 C C . PRO A 1 104 ? -4.109 15.484 10.202 1.00 59.41 104 PRO A C 1
ATOM 818 O O . PRO A 1 104 ? -3.402 14.480 10.276 1.00 59.41 104 PRO A O 1
ATOM 821 N N . GLU A 1 105 ? -5.365 15.525 10.647 1.00 65.19 105 GLU A N 1
ATOM 822 C CA . GLU A 1 105 ? -6.097 14.303 10.964 1.00 65.19 105 GLU A CA 1
ATOM 823 C C . GLU A 1 105 ? -6.234 13.496 9.678 1.00 65.19 105 GLU A C 1
ATOM 825 O O . GLU A 1 105 ? -6.655 13.999 8.630 1.00 65.19 105 GLU A O 1
ATOM 830 N N . SER A 1 106 ? -5.819 12.241 9.739 1.00 67.12 106 SER A N 1
ATOM 831 C CA . SER A 1 106 ? -5.864 11.373 8.577 1.00 67.12 106 SER A CA 1
ATOM 832 C C . SER A 1 106 ? -7.295 10.875 8.349 1.00 67.12 106 SER A C 1
ATOM 834 O O . SER A 1 106 ? -7.972 10.359 9.242 1.00 67.12 106 SER A O 1
ATOM 836 N N . VAL A 1 107 ? -7.785 11.030 7.119 1.00 71.25 107 VAL A N 1
ATOM 837 C CA . VAL A 1 107 ? -9.073 10.466 6.706 1.00 71.25 107 VAL A CA 1
ATOM 838 C C . VAL A 1 107 ? -8.811 9.096 6.095 1.00 71.25 107 VAL A C 1
ATOM 840 O O . VAL A 1 107 ? -8.035 8.968 5.153 1.00 71.25 107 VAL A O 1
ATOM 843 N N . HIS A 1 108 ? -9.472 8.058 6.605 1.00 72.12 108 HIS A N 1
ATOM 844 C CA . HIS A 1 108 ? -9.386 6.721 6.024 1.00 72.12 108 HIS A CA 1
ATOM 845 C C . HIS A 1 108 ? -10.233 6.650 4.739 1.00 72.12 108 HIS A C 1
ATOM 847 O O . HIS A 1 108 ? -11.470 6.720 4.779 1.00 72.12 108 HIS A O 1
ATOM 853 N N . VAL A 1 109 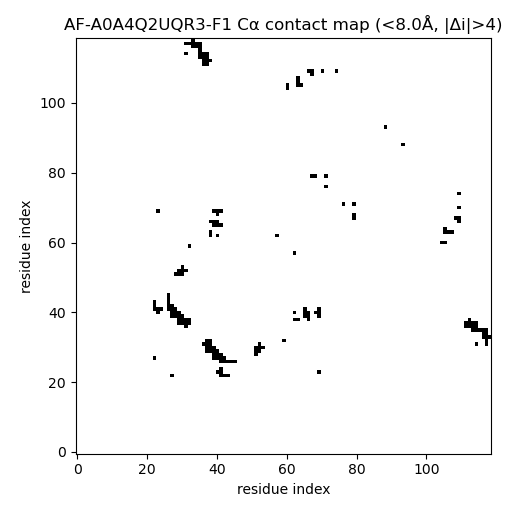? -9.565 6.572 3.585 1.00 66.50 109 VAL A N 1
ATOM 854 C CA . VAL A 1 109 ? -10.204 6.602 2.253 1.00 66.50 109 VAL A CA 1
ATOM 855 C C . VAL A 1 109 ? -10.106 5.253 1.526 1.00 66.50 109 VAL A C 1
ATOM 857 O O . VAL A 1 109 ? -11.040 4.884 0.819 1.00 66.50 109 VAL A O 1
ATOM 860 N N . ALA A 1 110 ? -9.029 4.493 1.732 1.00 64.12 110 ALA A N 1
ATOM 861 C CA . ALA A 1 110 ? -8.765 3.222 1.054 1.00 64.12 110 ALA A CA 1
ATOM 862 C C . ALA A 1 110 ? -9.432 2.028 1.763 1.00 64.12 110 ALA A C 1
ATOM 864 O O . ALA A 1 110 ? -9.430 1.977 2.982 1.00 64.12 110 ALA A O 1
ATOM 865 N N . PHE A 1 111 ? -9.997 1.079 0.999 1.00 66.69 111 PHE A N 1
ATOM 866 C CA . PHE A 1 111 ? -10.518 -0.221 1.472 1.00 66.69 111 PHE A CA 1
ATOM 867 C C . PHE A 1 111 ? -11.268 -0.187 2.815 1.00 66.69 111 PHE A C 1
ATOM 869 O O . PHE A 1 111 ? -10.883 -0.846 3.779 1.00 66.69 111 PHE A O 1
ATOM 876 N N . ARG A 1 112 ? -12.381 0.558 2.860 1.00 70.06 112 ARG A N 1
ATOM 877 C CA . ARG A 1 112 ? -13.236 0.703 4.050 1.00 70.06 112 ARG A CA 1
ATOM 878 C C . ARG A 1 112 ? -13.930 -0.606 4.428 1.00 70.06 112 ARG A C 1
ATOM 880 O O . ARG A 1 112 ? -15.115 -0.804 4.159 1.00 70.06 112 ARG A O 1
ATOM 887 N N . HIS A 1 113 ? -13.198 -1.488 5.087 1.00 76.25 113 HIS A N 1
ATOM 888 C CA . HIS A 1 113 ? -13.737 -2.680 5.714 1.00 76.25 113 HIS A CA 1
ATOM 889 C C . HIS A 1 113 ? -14.091 -2.368 7.169 1.00 76.25 113 HIS A C 1
ATOM 891 O O . HIS A 1 113 ? -13.349 -1.692 7.883 1.00 76.25 113 HIS A O 1
ATOM 897 N N . ARG A 1 114 ? -15.246 -2.858 7.625 1.00 74.69 114 ARG A N 1
ATOM 898 C CA . ARG A 1 114 ? -15.645 -2.786 9.032 1.00 74.69 114 ARG A CA 1
ATOM 899 C C . ARG A 1 114 ? -15.919 -4.176 9.565 1.00 74.69 114 ARG A C 1
ATOM 901 O O . ARG A 1 114 ? -16.668 -4.943 8.967 1.00 74.69 114 ARG A O 1
ATOM 908 N N . GLY A 1 115 ? -15.307 -4.470 10.703 1.00 72.00 115 GLY A N 1
ATOM 909 C CA . GLY A 1 115 ? -15.727 -5.564 11.561 1.00 72.00 115 GLY A CA 1
ATOM 910 C C . GLY A 1 115 ? -16.816 -5.092 12.528 1.00 72.00 115 GLY A C 1
ATOM 911 O O . GLY A 1 115 ? -17.167 -3.908 12.539 1.00 72.00 115 GLY A O 1
ATOM 912 N N . PRO A 1 116 ? -17.339 -5.985 13.382 1.00 72.75 116 PRO A N 1
ATOM 913 C CA . PRO A 1 116 ? -18.174 -5.565 14.502 1.00 72.75 116 PRO A CA 1
ATOM 914 C C . PRO A 1 116 ? -17.435 -4.516 15.365 1.00 72.75 116 PRO A C 1
ATOM 916 O O . PRO A 1 116 ? -16.204 -4.589 15.476 1.00 72.75 116 PRO A O 1
ATOM 919 N N . PRO A 1 117 ? -18.133 -3.549 15.993 1.00 67.62 117 PRO A N 1
ATOM 920 C CA . PRO A 1 117 ? -17.513 -2.577 16.902 1.00 67.62 117 PRO A CA 1
ATOM 921 C C . PRO A 1 117 ? -16.691 -3.302 17.971 1.00 67.62 117 PRO A C 1
ATOM 923 O O . PRO A 1 117 ? -17.096 -4.384 18.403 1.00 67.62 117 PRO A O 1
ATOM 926 N N . CYS A 1 118 ? -15.508 -2.806 18.342 1.00 63.44 118 CYS A N 1
ATOM 927 C CA . CYS A 1 118 ? -14.833 -3.361 19.519 1.00 63.44 118 CYS A CA 1
ATOM 928 C C . CYS A 1 118 ? -15.444 -2.767 20.782 1.00 63.44 118 CYS A C 1
ATOM 930 O O . CYS A 1 118 ? -15.738 -1.575 20.831 1.00 63.44 118 CYS A O 1
ATOM 932 N N . VAL A 1 119 ? -15.697 -3.658 21.738 1.00 56.72 119 VAL A N 1
ATOM 933 C CA . VAL A 1 119 ? -16.081 -3.336 23.112 1.00 56.72 119 VAL A CA 1
ATOM 934 C C . VAL A 1 119 ? -14.897 -2.756 23.865 1.00 56.72 119 VAL A C 1
ATOM 936 O O . VAL A 1 119 ? -13.765 -3.228 23.605 1.00 56.72 119 VAL A O 1
#

Radius of gyration: 17.82 Å; Cα contacts (8 Å, |Δi|>4): 92; chains: 1; bounding box: 45×43×46 Å

Foldseek 3Di:
DVVVVVVVVVVVVVVVVVLLVCQLPVFKAWEADQAQWIFIAGDSDDPDPADSHHPDDDDPQRSLVRRLVSCCVPDVVVVVVVVVVVVVCCVVVPDPDDDPPDPPRRDRDPDGDGDPRDD